Protein AF-A0A352S659-F1 (afdb_monomer_lite)

pLDDT: mean 84.98, std 12.8, range [45.81, 98.12]

Radius of gyration: 32.6 Å; chains: 1; bounding box: 74×32×100 Å

Secondary structure (DSSP, 8-state):
----THHHHHHHHHHHHHHHHHHHHHHHHHHHHHHHHHHHHHHHHHHHHHHHHHHHHHHHHHHHHHHH-SS--TTSGGGS-EEEEEHHHHHGGG-----TT---EEEE----STTS--GGGGEEEEEETTEEEEEE-HHHHHT-

Foldseek 3Di:
DDPDPPPVVVVVVVVVVVVVVVVVVVVVVVVVVVVVVVVVVVVVVVVVVLVVVVVVVLVVQVVVVVVVDPDDDCPGPQQDWFPWDAVPVVVDPPDCPPPPPDRDTDTGHDDDPVVDDDPVLQWDWDQDPVGIDIDGDVVSVVVD

Sequence (144 aa):
MRSRQRGAAVVTALLIVTLAVVVVSGMLWRQQVQIRSIENQRLMAQAQWIERAAVDWARLILRDDQRRSNVDYLGEPWSVPVAETRLSDFLGAGLRTDQAGETSFLSGRILDAQARFNLTNLYQSTSGESGLTISIDPASMQAF

Structure (mmCIF, N/CA/C/O backbone):
data_AF-A0A352S659-F1
#
_entry.id   AF-A0A352S659-F1
#
loop_
_atom_site.group_PDB
_atom_site.id
_atom_site.type_symbol
_atom_site.label_atom_id
_atom_site.label_alt_id
_atom_site.label_comp_id
_atom_site.label_asym_id
_atom_site.label_entity_id
_atom_site.label_seq_id
_atom_site.pdbx_PDB_ins_code
_atom_site.Cartn_x
_atom_site.Cartn_y
_atom_site.Cartn_z
_atom_site.occupancy
_atom_site.B_iso_or_equiv
_atom_site.auth_seq_id
_atom_site.auth_comp_id
_atom_site.auth_asym_id
_atom_site.auth_atom_id
_atom_site.pdbx_PDB_model_num
ATOM 1 N N . MET A 1 1 ? -54.461 0.798 58.843 1.00 45.81 1 MET A N 1
ATOM 2 C CA . MET A 1 1 ? -53.414 -0.239 58.694 1.00 45.81 1 MET A CA 1
ATOM 3 C C . MET A 1 1 ? -52.632 0.042 57.411 1.00 45.81 1 MET A C 1
ATOM 5 O O . MET A 1 1 ? -53.189 -0.119 56.338 1.00 45.81 1 MET A O 1
ATOM 9 N N . ARG A 1 2 ? -51.397 0.563 57.489 1.00 55.66 2 ARG A N 1
ATOM 10 C CA . ARG A 1 2 ? -50.543 0.826 56.311 1.00 55.66 2 ARG A CA 1
ATOM 11 C C . ARG A 1 2 ? -49.492 -0.277 56.226 1.00 55.66 2 ARG A C 1
ATOM 13 O O . ARG A 1 2 ? -48.518 -0.265 56.974 1.00 55.66 2 ARG A O 1
ATOM 20 N N . SER A 1 3 ? -49.729 -1.257 55.359 1.00 56.72 3 SER A N 1
ATOM 21 C CA . SER A 1 3 ? -48.776 -2.327 55.073 1.00 56.72 3 SER A CA 1
ATOM 22 C C . SER A 1 3 ? -47.500 -1.729 54.483 1.00 56.72 3 SER A C 1
ATOM 24 O O . SER A 1 3 ? -47.520 -1.040 53.464 1.00 56.72 3 SER A O 1
ATOM 26 N N . ARG A 1 4 ? -46.380 -1.978 55.156 1.00 60.28 4 ARG A N 1
ATOM 27 C CA . ARG A 1 4 ? -45.036 -1.518 54.805 1.00 60.28 4 ARG A CA 1
ATOM 28 C C . ARG A 1 4 ? -44.600 -2.215 53.504 1.00 60.28 4 ARG A C 1
ATOM 30 O O . ARG A 1 4 ? -44.040 -3.303 53.547 1.00 60.28 4 ARG A O 1
ATOM 37 N N . GLN A 1 5 ? -44.841 -1.592 52.347 1.00 63.59 5 GLN A N 1
ATOM 38 C CA . GLN A 1 5 ? -44.423 -2.068 51.011 1.00 63.59 5 GLN A CA 1
ATOM 39 C C . GLN A 1 5 ? -42.898 -1.961 50.776 1.00 63.59 5 GLN A C 1
ATOM 41 O O . GLN A 1 5 ? -42.434 -1.558 49.714 1.00 63.59 5 GLN A O 1
ATOM 46 N N . ARG A 1 6 ? -42.078 -2.301 51.774 1.00 62.25 6 ARG A N 1
ATOM 47 C CA . ARG A 1 6 ? -40.615 -2.195 51.669 1.00 62.25 6 ARG A CA 1
ATOM 48 C C . ARG A 1 6 ? -39.998 -3.297 50.802 1.00 62.25 6 ARG A C 1
ATOM 50 O O . ARG A 1 6 ? -38.982 -3.048 50.175 1.00 62.25 6 ARG A O 1
ATOM 57 N N . GLY A 1 7 ? -40.618 -4.478 50.727 1.00 70.94 7 GLY A N 1
ATOM 58 C CA . GLY A 1 7 ? -40.111 -5.593 49.915 1.00 70.94 7 GLY A CA 1
ATOM 59 C C . GLY A 1 7 ? -40.293 -5.377 48.411 1.00 70.94 7 GLY A C 1
ATOM 60 O O . GLY A 1 7 ? -39.338 -5.508 47.653 1.00 70.94 7 GLY A O 1
ATOM 61 N N . ALA A 1 8 ? -41.495 -4.973 47.985 1.00 83.25 8 ALA A N 1
ATOM 62 C CA . ALA A 1 8 ? -41.808 -4.771 46.568 1.00 83.25 8 ALA A CA 1
ATOM 63 C C . ALA A 1 8 ? -40.941 -3.675 45.926 1.00 83.25 8 ALA A C 1
ATOM 65 O O . ALA A 1 8 ? -40.411 -3.882 44.840 1.00 83.25 8 ALA A O 1
ATOM 66 N N . ALA A 1 9 ? -40.727 -2.555 46.627 1.00 86.62 9 ALA A N 1
ATOM 67 C CA . ALA A 1 9 ? -39.901 -1.452 46.134 1.00 86.62 9 ALA A CA 1
ATOM 68 C C . ALA A 1 9 ? -38.416 -1.829 45.968 1.00 86.62 9 ALA A C 1
ATOM 70 O O . ALA A 1 9 ? -37.756 -1.363 45.042 1.00 86.62 9 ALA A O 1
ATOM 71 N N . VAL A 1 10 ? -37.881 -2.683 46.850 1.00 88.31 10 VAL A N 1
ATOM 72 C CA . VAL A 1 10 ? -36.492 -3.159 46.745 1.00 88.31 10 VAL A CA 1
ATOM 73 C C . VAL A 1 10 ? -36.340 -4.126 45.572 1.00 88.31 10 VAL A C 1
ATOM 75 O O . VAL A 1 10 ? -35.374 -4.023 44.822 1.00 88.31 10 VAL A O 1
ATOM 78 N N . VAL A 1 11 ? -37.310 -5.022 45.358 1.00 90.06 11 VAL A N 1
ATOM 79 C CA . VAL A 1 11 ? -37.292 -5.953 44.218 1.00 90.06 11 VAL A CA 1
ATOM 80 C C . VAL A 1 11 ? -37.380 -5.200 42.890 1.00 90.06 11 VAL A C 1
ATOM 82 O O . VAL A 1 11 ? -36.592 -5.475 41.989 1.00 90.06 11 VAL A O 1
ATOM 85 N N . THR A 1 12 ? -38.272 -4.212 42.763 1.00 93.62 12 THR A N 1
ATOM 86 C CA . THR A 1 12 ? -38.363 -3.408 41.533 1.00 93.62 12 THR A CA 1
ATOM 87 C C . THR A 1 12 ? -37.095 -2.595 41.291 1.00 93.62 12 THR A C 1
ATOM 89 O O . THR A 1 12 ? -36.631 -2.534 40.156 1.00 93.62 12 THR A O 1
ATOM 92 N N . ALA A 1 13 ? -36.490 -2.026 42.339 1.00 94.25 13 ALA A N 1
ATOM 93 C CA . ALA A 1 13 ? -35.211 -1.331 42.219 1.00 94.25 13 ALA A CA 1
ATOM 94 C C . ALA A 1 13 ? -34.098 -2.269 41.720 1.00 94.25 13 ALA A C 1
ATOM 96 O O . ALA A 1 13 ? -33.389 -1.922 40.779 1.00 94.25 13 ALA A O 1
ATOM 97 N N . LEU A 1 14 ? -33.982 -3.480 42.279 1.00 95.75 14 LEU A N 1
ATOM 98 C CA . LEU A 1 14 ? -32.999 -4.473 41.830 1.00 95.75 14 LEU A CA 1
ATOM 99 C C . LEU A 1 14 ? -33.237 -4.917 40.378 1.00 95.75 14 LEU A C 1
ATOM 101 O O . LEU A 1 14 ? -32.280 -5.062 39.618 1.00 95.75 14 LEU A O 1
ATOM 105 N N . LEU A 1 15 ? -34.492 -5.080 39.957 1.00 96.62 15 LEU A N 1
ATOM 106 C CA . LEU A 1 15 ? -34.823 -5.409 38.566 1.00 96.62 15 LEU A CA 1
ATOM 107 C C . LEU A 1 15 ? -34.443 -4.284 37.594 1.00 96.62 15 LEU A C 1
ATOM 109 O O . LEU A 1 15 ? -33.864 -4.546 36.544 1.00 96.62 15 LEU A O 1
ATOM 113 N N . ILE A 1 16 ? -34.704 -3.025 37.950 1.00 96.75 16 ILE A N 1
ATOM 114 C CA . ILE A 1 16 ? -34.317 -1.874 37.120 1.00 96.75 16 ILE A CA 1
ATOM 115 C C . ILE A 1 16 ? -32.792 -1.769 37.026 1.00 96.75 16 ILE A C 1
ATOM 117 O O . ILE A 1 16 ? -32.258 -1.561 35.939 1.00 96.75 16 ILE A O 1
ATOM 121 N N . VAL A 1 17 ? -32.083 -1.948 38.145 1.00 97.00 17 VAL A N 1
ATOM 122 C CA . VAL A 1 17 ? -30.614 -1.905 38.181 1.00 97.00 17 VAL A CA 1
ATOM 123 C C . VAL A 1 17 ? -30.017 -3.022 37.330 1.00 97.00 17 VAL A C 1
ATOM 125 O O . VAL A 1 17 ? -29.145 -2.758 36.510 1.00 97.00 17 VAL A O 1
ATOM 128 N N . THR A 1 18 ? -30.495 -4.258 37.477 1.00 97.31 18 THR A N 1
ATOM 129 C CA . THR A 1 18 ? -30.001 -5.390 36.675 1.00 97.31 18 THR A CA 1
ATOM 130 C C . THR A 1 18 ? -30.260 -5.182 35.183 1.00 97.31 18 THR A C 1
ATOM 132 O O . THR A 1 18 ? -29.348 -5.384 34.383 1.00 97.31 18 THR A O 1
ATOM 135 N N . LEU A 1 19 ? -31.440 -4.685 34.800 1.00 98.12 19 LEU A N 1
ATOM 136 C CA . LEU A 1 19 ? -31.740 -4.332 33.411 1.00 98.12 19 LEU A CA 1
ATOM 137 C C . LEU A 1 19 ? -30.803 -3.233 32.888 1.00 98.12 19 LEU A C 1
ATOM 139 O O . LEU A 1 19 ? -30.244 -3.365 31.799 1.00 98.12 19 LEU A O 1
ATOM 143 N N . ALA A 1 20 ? -30.594 -2.173 33.672 1.00 97.62 20 ALA A N 1
ATOM 144 C CA . ALA A 1 20 ? -29.680 -1.092 33.317 1.00 97.62 20 ALA A CA 1
ATOM 145 C C . ALA A 1 20 ? -28.247 -1.613 33.122 1.00 97.62 20 ALA A C 1
ATOM 147 O O . ALA A 1 20 ? -27.605 -1.278 32.128 1.00 97.62 20 ALA A O 1
ATOM 148 N N . VAL A 1 21 ? -27.767 -2.488 34.011 1.00 97.50 21 VAL A N 1
ATOM 149 C CA . VAL A 1 21 ? -26.439 -3.112 33.910 1.00 97.50 21 VAL A CA 1
ATOM 150 C C . VAL A 1 21 ? -26.307 -3.945 32.633 1.00 97.50 21 VAL A C 1
ATOM 152 O O . VAL A 1 21 ? -25.300 -3.817 31.939 1.00 97.50 21 VAL A O 1
ATOM 155 N N . VAL A 1 22 ? -27.316 -4.748 32.273 1.00 97.56 22 VAL A N 1
ATOM 156 C CA . VAL A 1 22 ? -27.303 -5.541 31.028 1.00 97.56 22 VAL A CA 1
ATOM 157 C C . VAL A 1 22 ? -27.217 -4.635 29.796 1.00 97.56 22 VAL A C 1
ATOM 159 O O . VAL A 1 22 ? -26.400 -4.876 28.905 1.00 97.56 22 VAL A O 1
ATOM 162 N N . VAL A 1 23 ? -28.013 -3.562 29.753 1.00 97.88 23 VAL A N 1
ATOM 163 C CA . VAL A 1 23 ? -28.008 -2.609 28.631 1.00 97.88 23 VAL A CA 1
ATOM 164 C C . VAL A 1 23 ? -26.658 -1.903 28.510 1.00 97.88 23 VAL A C 1
ATOM 166 O O . VAL A 1 23 ? -26.088 -1.854 27.416 1.00 97.88 23 VAL A O 1
ATOM 169 N N . VAL A 1 24 ? -26.124 -1.394 29.624 1.00 97.88 24 VAL A N 1
ATOM 170 C CA . VAL A 1 24 ? -24.829 -0.699 29.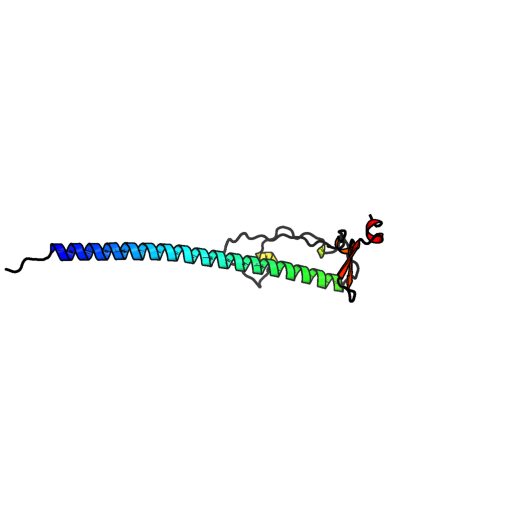658 1.00 97.88 24 VAL A CA 1
ATOM 171 C C . VAL A 1 24 ? -23.694 -1.645 29.265 1.00 97.88 24 VAL A C 1
ATOM 173 O O . VAL A 1 24 ? -22.858 -1.277 28.443 1.00 97.88 24 VAL A O 1
ATOM 176 N N . SER A 1 25 ? -23.691 -2.884 29.764 1.00 97.31 25 SER A N 1
ATOM 177 C CA . SER A 1 25 ? -22.695 -3.896 29.391 1.00 97.31 25 SER A CA 1
ATOM 178 C C . SER A 1 25 ? -22.700 -4.170 27.880 1.00 97.31 25 SER A C 1
ATOM 180 O O . SER A 1 25 ? -21.650 -4.125 27.235 1.00 97.31 25 SER A O 1
ATOM 182 N N . GLY A 1 26 ? -23.885 -4.340 27.280 1.00 97.69 26 GLY A N 1
ATOM 183 C CA . GLY A 1 26 ? -24.018 -4.511 25.831 1.00 97.69 26 GLY A CA 1
ATOM 184 C C . GLY A 1 26 ? -23.581 -3.281 25.023 1.00 97.69 26 GLY A C 1
ATOM 185 O O . GLY A 1 26 ? -23.043 -3.423 23.923 1.00 97.69 26 GLY A O 1
ATOM 186 N N . MET A 1 27 ? -23.782 -2.070 25.552 1.00 97.88 27 MET A N 1
ATOM 187 C CA . MET A 1 27 ? -23.307 -0.832 24.928 1.00 97.88 27 MET A CA 1
ATOM 188 C C . MET A 1 27 ? -21.779 -0.730 24.951 1.00 97.88 27 MET A C 1
ATOM 190 O O . MET A 1 27 ? -21.190 -0.442 23.912 1.00 97.88 27 MET A O 1
ATOM 194 N N . LEU A 1 28 ? -21.140 -1.024 26.087 1.00 97.88 28 LEU A N 1
ATOM 195 C CA . LEU A 1 28 ? -19.680 -0.997 26.218 1.00 97.88 28 LEU A CA 1
ATOM 196 C C . LEU A 1 28 ? -19.006 -2.002 25.276 1.00 97.88 28 LEU A C 1
ATOM 198 O O . LEU A 1 28 ? -18.008 -1.671 24.639 1.00 97.88 28 LEU A O 1
ATOM 202 N N . TRP A 1 29 ? -19.585 -3.196 25.114 1.00 97.12 29 TRP A N 1
ATOM 203 C CA . TRP A 1 29 ? -19.106 -4.168 24.128 1.00 97.12 29 TRP A CA 1
ATOM 204 C C . TRP A 1 29 ? -19.171 -3.615 22.699 1.00 97.12 29 TRP A C 1
ATOM 206 O O . TRP A 1 29 ? -18.182 -3.649 21.966 1.00 97.12 29 TRP A O 1
ATOM 216 N N . ARG A 1 30 ? -20.322 -3.052 22.300 1.00 96.94 30 ARG A N 1
ATOM 217 C CA . ARG A 1 30 ? -20.477 -2.436 20.971 1.00 96.94 30 ARG A CA 1
ATOM 218 C C . ARG A 1 30 ? -19.496 -1.288 20.756 1.00 96.94 30 ARG A C 1
ATOM 220 O O . ARG A 1 30 ? -18.919 -1.196 19.678 1.00 96.94 30 ARG A O 1
ATOM 227 N N . GLN A 1 31 ? -19.270 -0.463 21.775 1.00 97.25 31 GLN A N 1
ATOM 228 C CA . GLN A 1 31 ? -18.296 0.623 21.724 1.00 97.25 31 GLN A CA 1
ATOM 229 C C . GLN A 1 31 ? -16.877 0.089 21.479 1.00 97.25 31 GLN A C 1
ATOM 231 O O . GLN A 1 31 ? -16.175 0.606 20.614 1.00 97.25 31 GLN A O 1
ATOM 236 N N . GLN A 1 32 ? -16.464 -0.978 22.171 1.00 96.88 32 GLN A N 1
ATOM 237 C CA . GLN A 1 32 ? -15.157 -1.607 21.942 1.00 96.88 32 GLN A CA 1
ATOM 238 C C . GLN A 1 32 ? -15.016 -2.151 20.514 1.00 96.88 32 GLN A C 1
ATOM 240 O O . GLN A 1 32 ? -13.983 -1.946 19.877 1.00 96.88 32 GLN A O 1
ATOM 245 N N . VAL A 1 33 ? -16.051 -2.816 19.991 1.00 97.19 33 VAL A N 1
ATOM 246 C CA . VAL A 1 33 ? -16.052 -3.328 18.610 1.00 97.19 33 VAL A CA 1
ATOM 247 C C . VAL A 1 33 ? -15.966 -2.184 17.596 1.00 97.19 33 VAL A C 1
ATOM 249 O O . VAL A 1 33 ? -15.194 -2.268 16.641 1.00 97.19 33 VAL A O 1
ATOM 252 N N . GLN A 1 34 ? -16.708 -1.097 17.815 1.00 97.19 34 GLN A N 1
ATOM 253 C CA . GLN A 1 34 ? -16.671 0.083 16.949 1.00 97.19 34 GLN A CA 1
ATOM 254 C C . GLN A 1 34 ? -15.283 0.729 16.915 1.00 97.19 34 GLN A C 1
ATOM 256 O O . GLN A 1 34 ? -14.779 0.999 15.827 1.00 97.19 34 GLN A O 1
ATOM 261 N N . ILE A 1 35 ? -14.635 0.908 18.069 1.00 97.38 35 ILE A N 1
ATOM 262 C CA . ILE A 1 35 ? -13.277 1.473 18.149 1.00 97.38 35 ILE A CA 1
ATOM 263 C C . ILE A 1 35 ? -12.300 0.647 17.305 1.00 97.38 35 ILE A C 1
ATOM 265 O O . ILE A 1 35 ? -11.638 1.196 16.426 1.00 97.38 35 ILE A O 1
ATOM 269 N N . ARG A 1 36 ? -12.298 -0.682 17.476 1.00 96.12 36 ARG A N 1
ATOM 270 C CA . ARG A 1 36 ? -11.431 -1.580 16.692 1.00 96.12 36 ARG A CA 1
ATOM 271 C C . A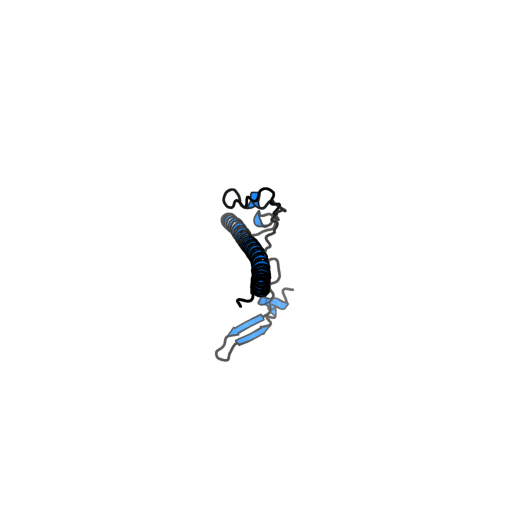RG A 1 36 ? -11.704 -1.493 15.190 1.00 96.12 36 ARG A C 1
ATOM 273 O O . ARG A 1 36 ? -10.784 -1.572 14.383 1.00 96.12 36 ARG A O 1
ATOM 280 N N . SER A 1 37 ? -12.968 -1.331 14.793 1.00 97.12 37 SER A N 1
ATOM 281 C CA . SER A 1 37 ? -13.318 -1.190 13.375 1.00 97.12 37 SER A CA 1
ATOM 282 C C . SER A 1 37 ? -12.767 0.101 12.762 1.00 97.12 37 SER A C 1
ATOM 284 O O . SER A 1 37 ? -12.257 0.067 11.645 1.00 97.12 37 SER A O 1
ATOM 286 N N . ILE A 1 38 ? -12.796 1.208 13.509 1.00 96.69 38 ILE A N 1
ATOM 287 C CA . ILE A 1 38 ? -12.265 2.504 13.073 1.00 96.69 38 ILE A CA 1
ATOM 288 C C . ILE A 1 38 ? -10.738 2.447 12.971 1.00 96.69 38 ILE A C 1
ATOM 290 O O . ILE A 1 38 ? -10.165 2.950 12.006 1.00 96.69 38 ILE A O 1
ATOM 294 N N . GLU A 1 39 ? -10.074 1.799 13.929 1.00 91.38 39 GLU A N 1
ATOM 295 C CA . GLU A 1 39 ? -8.626 1.567 13.885 1.00 91.38 39 GLU A CA 1
ATOM 296 C C . GLU A 1 39 ? -8.230 0.768 12.635 1.00 91.38 39 GLU A C 1
ATOM 298 O O . GLU A 1 39 ? -7.359 1.198 11.879 1.00 91.38 39 GLU A O 1
ATOM 303 N N . ASN A 1 40 ? -8.935 -0.329 12.341 1.00 93.75 40 ASN A N 1
ATOM 304 C CA . ASN A 1 40 ? -8.695 -1.122 11.133 1.00 93.75 40 ASN A CA 1
ATOM 305 C C . ASN A 1 40 ? -8.949 -0.325 9.845 1.00 93.75 40 ASN A C 1
ATOM 307 O O . ASN A 1 40 ? -8.161 -0.405 8.903 1.00 93.75 40 ASN A O 1
ATOM 311 N N . GLN A 1 41 ? -10.025 0.465 9.793 1.00 95.88 41 GLN A N 1
ATOM 312 C CA . GLN A 1 41 ? -10.314 1.336 8.650 1.00 95.88 41 GLN A CA 1
ATOM 313 C C . GLN A 1 41 ? -9.203 2.366 8.431 1.00 95.88 41 GLN A C 1
ATOM 315 O O . GLN A 1 41 ? -8.806 2.612 7.292 1.00 95.88 41 GLN A O 1
ATOM 320 N N . ARG A 1 42 ? -8.665 2.934 9.514 1.00 91.56 42 ARG A N 1
ATOM 321 C CA . ARG A 1 42 ? -7.534 3.859 9.454 1.00 91.56 42 ARG A CA 1
ATOM 322 C C . ARG A 1 42 ? -6.281 3.177 8.901 1.00 91.56 42 ARG A C 1
ATOM 324 O O . ARG A 1 42 ? -5.653 3.747 8.013 1.00 91.56 42 ARG A O 1
ATOM 331 N N . LEU A 1 43 ? -5.940 1.979 9.378 1.00 88.00 43 LEU A N 1
ATOM 332 C CA . LEU A 1 43 ? -4.786 1.217 8.880 1.00 88.00 43 LEU A CA 1
ATOM 333 C C . LEU A 1 43 ? -4.924 0.885 7.386 1.00 88.00 43 LEU A C 1
ATOM 335 O O . LEU A 1 43 ? -3.986 1.073 6.617 1.00 88.00 43 LEU A O 1
ATOM 339 N N . MET A 1 44 ? -6.116 0.475 6.946 1.00 91.75 44 MET A N 1
ATOM 340 C CA . MET A 1 44 ? -6.388 0.208 5.527 1.00 91.75 44 MET A CA 1
ATOM 341 C C . MET A 1 44 ? -6.260 1.466 4.663 1.00 91.75 44 MET A C 1
ATOM 343 O O . MET A 1 44 ? -5.662 1.425 3.589 1.00 91.75 44 MET A O 1
ATOM 347 N N . ALA A 1 45 ? -6.777 2.604 5.133 1.00 91.50 45 ALA A N 1
ATOM 348 C CA . ALA A 1 45 ? -6.640 3.871 4.423 1.00 91.50 45 ALA A CA 1
ATOM 349 C C . ALA A 1 45 ? -5.168 4.304 4.300 1.00 91.50 45 ALA A C 1
ATOM 351 O O . ALA A 1 45 ? -4.771 4.820 3.255 1.00 91.50 45 ALA A O 1
ATOM 352 N N . GLN A 1 46 ? -4.357 4.069 5.337 1.00 87.62 46 GLN A N 1
ATOM 353 C CA . GLN A 1 46 ? -2.916 4.323 5.306 1.00 87.62 46 GLN A CA 1
ATOM 354 C C . GLN A 1 46 ? -2.209 3.424 4.285 1.00 87.62 46 GLN A C 1
ATOM 356 O O . GLN A 1 46 ? -1.468 3.943 3.454 1.00 87.62 46 GLN A O 1
ATOM 361 N N . ALA A 1 47 ? -2.500 2.120 4.269 1.00 87.62 47 ALA A N 1
ATOM 362 C CA . ALA A 1 47 ? -1.942 1.188 3.286 1.00 87.62 47 ALA A CA 1
ATOM 363 C C . ALA A 1 47 ? -2.246 1.625 1.840 1.00 87.62 47 ALA A C 1
ATOM 365 O O . ALA A 1 47 ? -1.336 1.751 1.025 1.00 87.62 47 ALA A O 1
ATOM 366 N N . GLN A 1 48 ? -3.498 1.985 1.542 1.00 91.69 48 GLN A N 1
ATOM 367 C CA . GLN A 1 48 ? -3.894 2.482 0.215 1.00 91.69 48 GLN A CA 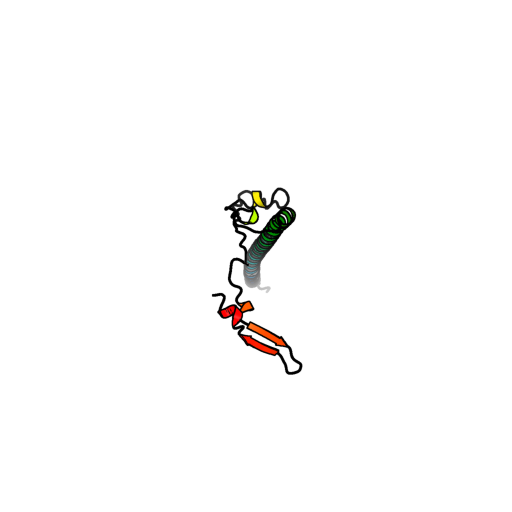1
ATOM 368 C C . GLN A 1 48 ? -3.220 3.809 -0.166 1.00 91.69 48 GLN A C 1
ATOM 370 O O . GLN A 1 48 ? -3.027 4.118 -1.345 1.00 91.69 48 GLN A O 1
ATOM 375 N N . TRP A 1 49 ? -2.924 4.665 0.812 1.00 87.69 49 TRP A N 1
ATOM 376 C CA . TRP A 1 49 ? -2.147 5.883 0.581 1.00 87.69 49 TRP A CA 1
ATOM 377 C C . TRP A 1 49 ? -0.689 5.563 0.243 1.00 87.69 49 TRP A C 1
ATOM 379 O O . TRP A 1 49 ? -0.156 6.134 -0.706 1.00 87.69 49 TRP A O 1
ATOM 389 N N . ILE A 1 50 ? -0.080 4.618 0.961 1.00 87.19 50 ILE A N 1
ATOM 390 C CA . ILE A 1 50 ? 1.296 4.162 0.727 1.00 87.19 50 ILE A CA 1
ATOM 391 C C . ILE A 1 50 ? 1.427 3.490 -0.646 1.00 87.19 50 ILE A C 1
ATOM 393 O O . ILE A 1 50 ? 2.357 3.805 -1.383 1.00 87.19 50 ILE A O 1
ATOM 397 N N . GLU A 1 51 ? 0.476 2.638 -1.039 1.00 89.25 51 GLU A N 1
ATOM 398 C CA . GLU A 1 51 ? 0.452 2.007 -2.369 1.00 89.25 51 GLU A CA 1
ATOM 399 C C . GLU A 1 51 ? 0.452 3.046 -3.498 1.00 89.25 51 GLU A C 1
ATOM 401 O O . GLU A 1 51 ? 1.230 2.950 -4.448 1.00 89.25 51 GLU A O 1
ATOM 406 N N . ARG A 1 52 ? -0.387 4.083 -3.382 1.00 90.81 52 ARG A N 1
ATOM 407 C CA . ARG A 1 52 ? -0.430 5.177 -4.365 1.00 90.81 52 ARG A CA 1
ATOM 408 C C . ARG A 1 52 ? 0.872 5.969 -4.395 1.00 90.81 52 ARG A C 1
ATOM 410 O O . ARG A 1 52 ? 1.390 6.223 -5.479 1.00 90.81 52 ARG A O 1
ATOM 417 N N . ALA A 1 53 ? 1.425 6.294 -3.228 1.00 87.69 53 ALA A N 1
ATOM 418 C CA . ALA A 1 53 ? 2.700 6.996 -3.126 1.00 87.69 53 ALA A CA 1
ATOM 419 C C . ALA A 1 53 ? 3.852 6.198 -3.765 1.00 87.69 53 ALA A C 1
ATOM 421 O O . ALA A 1 53 ? 4.680 6.779 -4.463 1.00 87.69 53 ALA A O 1
ATOM 422 N N . ALA A 1 54 ? 3.878 4.872 -3.595 1.00 89.00 54 ALA A N 1
ATOM 423 C CA . ALA A 1 54 ? 4.872 4.006 -4.227 1.00 89.00 54 ALA A CA 1
ATOM 424 C C . ALA A 1 54 ? 4.781 4.049 -5.764 1.00 89.00 54 ALA A C 1
ATOM 426 O O . ALA A 1 54 ? 5.802 4.150 -6.447 1.00 89.00 54 ALA A O 1
ATOM 427 N N . VAL A 1 55 ? 3.563 4.043 -6.320 1.00 92.38 55 VAL A N 1
ATOM 428 C CA . VAL A 1 55 ? 3.349 4.191 -7.770 1.00 92.38 55 VAL A CA 1
ATOM 429 C C . VAL A 1 55 ? 3.747 5.587 -8.258 1.00 92.38 55 VAL A C 1
ATOM 431 O O . VAL A 1 55 ? 4.360 5.714 -9.317 1.00 92.38 55 VAL A O 1
ATOM 434 N N . ASP A 1 56 ? 3.434 6.642 -7.507 1.00 90.88 56 ASP A N 1
ATOM 435 C CA . ASP A 1 56 ? 3.823 8.011 -7.864 1.00 90.88 56 ASP A CA 1
ATOM 436 C C . ASP A 1 56 ? 5.341 8.205 -7.847 1.00 90.88 56 ASP A C 1
ATOM 438 O O . ASP A 1 56 ? 5.894 8.869 -8.726 1.00 90.88 56 ASP A O 1
ATOM 442 N N . TRP A 1 57 ? 6.030 7.559 -6.910 1.00 88.38 57 TRP A N 1
ATOM 443 C CA . TRP A 1 57 ? 7.485 7.523 -6.880 1.00 88.38 57 TRP A CA 1
ATOM 444 C C . TRP A 1 57 ? 8.069 6.769 -8.084 1.00 88.38 57 TRP A C 1
ATOM 446 O O . TRP A 1 57 ? 8.973 7.280 -8.744 1.00 88.38 57 TRP A O 1
ATOM 456 N N . ALA A 1 58 ? 7.498 5.618 -8.456 1.00 91.94 58 ALA A N 1
ATOM 457 C CA . ALA A 1 58 ? 7.894 4.908 -9.675 1.00 91.94 58 ALA A CA 1
ATOM 458 C C . ALA A 1 58 ? 7.705 5.779 -10.932 1.00 91.94 58 ALA A C 1
ATOM 460 O O . ALA A 1 58 ? 8.587 5.845 -11.786 1.00 91.94 58 ALA A O 1
ATOM 461 N N . ARG A 1 59 ? 6.594 6.524 -11.027 1.00 93.56 59 ARG A N 1
ATOM 462 C CA . ARG A 1 59 ? 6.370 7.489 -12.119 1.00 93.56 59 ARG A CA 1
ATOM 463 C C . ARG A 1 59 ? 7.405 8.606 -12.131 1.00 93.56 59 ARG A C 1
ATOM 465 O O . ARG A 1 59 ? 7.777 9.054 -13.210 1.00 93.56 59 ARG A O 1
ATOM 472 N N . LEU A 1 60 ? 7.833 9.092 -10.967 1.00 92.31 60 LEU A N 1
ATOM 473 C CA . LEU A 1 60 ? 8.871 10.116 -10.881 1.00 92.31 60 LEU A CA 1
ATOM 474 C C . LEU A 1 60 ? 10.196 9.600 -11.452 1.00 92.31 60 LEU A C 1
ATOM 476 O O . LEU A 1 60 ? 10.811 10.311 -12.241 1.00 92.31 60 LEU A O 1
ATOM 480 N N . ILE A 1 61 ? 10.585 8.369 -11.106 1.00 91.00 61 ILE A N 1
ATOM 481 C CA . ILE A 1 61 ? 11.790 7.721 -11.646 1.00 91.00 61 ILE A CA 1
ATOM 482 C C . ILE A 1 61 ? 11.697 7.604 -13.163 1.00 91.00 61 ILE A C 1
ATOM 484 O O . ILE A 1 61 ? 12.583 8.084 -13.858 1.00 91.00 61 ILE A O 1
ATOM 488 N N . LEU A 1 62 ? 10.601 7.042 -13.678 1.00 93.62 62 LEU A N 1
ATOM 489 C CA . LEU A 1 62 ? 10.415 6.860 -15.121 1.00 93.62 62 LEU A CA 1
ATOM 490 C C . LEU A 1 62 ? 10.368 8.197 -15.878 1.00 93.62 62 LEU A C 1
ATOM 492 O O . LEU A 1 62 ? 10.859 8.304 -16.995 1.00 93.62 62 LEU A O 1
ATOM 496 N N . ARG A 1 63 ? 9.810 9.251 -15.271 1.00 94.50 63 ARG A N 1
ATOM 497 C CA . ARG A 1 63 ? 9.822 10.600 -15.859 1.00 94.50 63 ARG A CA 1
ATOM 498 C C . ARG A 1 63 ? 11.210 11.223 -15.890 1.00 94.50 63 ARG A C 1
ATOM 500 O O . ARG A 1 63 ? 11.482 12.006 -16.795 1.00 94.50 63 ARG A O 1
ATOM 507 N N . ASP A 1 64 ? 12.040 10.970 -14.882 1.00 93.50 64 ASP A N 1
ATOM 508 C CA . ASP A 1 64 ? 13.427 11.435 -14.892 1.00 93.50 64 ASP A CA 1
ATOM 509 C C . ASP A 1 64 ? 14.249 10.672 -15.935 1.00 93.50 64 ASP A C 1
ATOM 511 O O . ASP A 1 64 ? 15.016 11.278 -16.676 1.00 93.50 64 ASP A O 1
ATOM 515 N N . ASP A 1 65 ? 14.014 9.367 -16.048 1.00 93.75 65 ASP A N 1
ATOM 516 C CA . ASP A 1 65 ? 14.655 8.483 -17.017 1.00 93.75 65 ASP A CA 1
ATOM 517 C C . ASP A 1 65 ? 14.341 8.885 -18.469 1.00 93.75 65 ASP A C 1
ATOM 519 O O . ASP A 1 65 ? 15.255 9.173 -19.243 1.00 93.75 65 ASP A O 1
ATOM 523 N N . GLN A 1 66 ? 13.060 9.114 -18.786 1.00 93.25 66 GLN A N 1
ATOM 524 C CA . GLN A 1 66 ? 12.607 9.604 -20.097 1.00 93.25 66 GLN A CA 1
ATOM 525 C C . GLN A 1 66 ? 13.243 10.947 -20.506 1.00 93.25 66 GLN A C 1
ATOM 527 O O . GLN A 1 66 ? 13.347 11.276 -21.687 1.00 93.25 66 GLN A O 1
ATOM 532 N N . ARG A 1 67 ? 13.652 11.783 -19.542 1.00 93.38 67 ARG A N 1
ATOM 533 C CA . ARG A 1 67 ? 14.344 13.050 -19.845 1.00 93.38 67 ARG A CA 1
ATOM 534 C C . ARG A 1 67 ? 15.806 12.840 -20.227 1.00 93.38 67 ARG A C 1
ATOM 536 O O . ARG A 1 67 ? 16.392 13.732 -20.839 1.00 93.38 67 ARG A O 1
ATOM 543 N N . ARG A 1 68 ? 16.403 11.717 -19.824 1.00 90.69 68 ARG A N 1
ATOM 544 C CA . ARG A 1 68 ? 17.819 11.388 -20.033 1.00 90.69 68 ARG A CA 1
ATOM 545 C C . ARG A 1 68 ? 18.031 10.502 -21.257 1.00 90.69 68 ARG A C 1
ATOM 547 O O . ARG A 1 68 ? 19.028 10.690 -21.950 1.00 90.69 68 ARG A O 1
ATOM 554 N N . SER A 1 69 ? 17.119 9.566 -21.512 1.00 89.19 69 SER A N 1
ATOM 555 C CA . SER A 1 69 ? 17.206 8.567 -22.581 1.00 89.19 69 SER A CA 1
ATOM 556 C C . SER A 1 69 ? 15.866 8.412 -23.307 1.00 89.19 69 SER A C 1
ATOM 558 O O . SER A 1 69 ? 14.808 8.722 -22.769 1.00 89.19 69 SER A O 1
ATOM 560 N N . ASN A 1 70 ? 15.926 7.935 -24.551 1.00 89.81 70 ASN A N 1
ATOM 561 C CA . ASN A 1 70 ? 14.761 7.515 -25.343 1.00 89.81 70 ASN A CA 1
ATOM 562 C C . ASN A 1 70 ? 14.803 6.007 -25.659 1.00 89.81 70 ASN A C 1
ATOM 564 O O . ASN A 1 70 ? 14.118 5.530 -26.561 1.00 89.81 70 ASN A O 1
ATOM 568 N N . VAL A 1 71 ? 15.695 5.281 -24.991 1.00 90.81 71 VAL A N 1
ATOM 569 C CA . VAL A 1 71 ? 15.870 3.836 -25.107 1.00 90.81 71 VAL A CA 1
ATOM 570 C C . VAL A 1 71 ? 15.794 3.280 -23.701 1.00 90.81 71 VAL A C 1
ATOM 572 O O . VAL A 1 71 ? 16.524 3.780 -22.854 1.00 90.81 71 VAL A O 1
ATOM 575 N N . ASP A 1 72 ? 14.985 2.240 -23.512 1.00 91.81 72 ASP A N 1
ATOM 576 C CA . ASP A 1 72 ? 14.837 1.554 -22.231 1.00 91.81 72 ASP A CA 1
ATOM 577 C C . ASP A 1 72 ? 15.629 0.238 -22.243 1.00 91.81 72 ASP A C 1
ATOM 579 O O . ASP A 1 72 ? 15.554 -0.543 -23.201 1.00 91.81 72 ASP A O 1
ATOM 583 N N . TYR A 1 73 ? 16.395 -0.039 -21.187 1.00 91.44 73 TYR A N 1
ATOM 584 C CA . TYR A 1 73 ? 17.142 -1.290 -21.053 1.00 91.44 73 TYR A CA 1
ATOM 585 C C . TYR A 1 73 ? 17.416 -1.700 -19.598 1.00 91.44 73 TYR A C 1
ATOM 587 O O . TYR A 1 73 ? 17.451 -0.906 -18.659 1.00 91.44 73 TYR A O 1
ATOM 595 N N . LEU A 1 74 ? 17.665 -3.000 -19.406 1.00 91.31 74 LEU A N 1
ATOM 596 C CA . LEU A 1 74 ? 18.083 -3.562 -18.119 1.00 91.31 74 LEU A CA 1
ATOM 597 C C . LEU A 1 74 ? 19.476 -3.027 -17.751 1.00 91.31 74 LEU A C 1
ATOM 599 O O . LEU A 1 74 ? 20.470 -3.377 -18.386 1.00 91.31 74 LEU A O 1
ATOM 603 N N . GLY A 1 75 ? 19.547 -2.179 -16.729 1.00 90.19 75 GLY A N 1
ATOM 604 C CA . GLY A 1 75 ? 20.756 -1.442 -16.343 1.00 90.19 75 GLY A CA 1
ATOM 605 C C . GLY A 1 75 ? 20.468 0.004 -15.942 1.00 90.19 75 GLY A C 1
ATOM 606 O O . GLY A 1 75 ? 21.291 0.640 -15.286 1.00 90.19 75 GLY A O 1
ATOM 607 N N . GLU A 1 76 ? 19.286 0.503 -16.288 1.00 92.88 76 GLU A N 1
ATOM 608 C CA . GLU A 1 76 ? 18.807 1.819 -15.879 1.00 92.88 76 GLU A CA 1
ATOM 609 C C . GLU A 1 76 ? 18.254 1.808 -14.443 1.00 92.88 76 GLU A C 1
ATOM 611 O O . GLU A 1 76 ? 17.855 0.749 -13.938 1.00 92.88 76 GLU A O 1
ATOM 616 N N . PRO A 1 77 ? 18.191 2.969 -13.759 1.00 90.56 77 PRO A N 1
ATOM 617 C CA . PRO A 1 77 ? 17.769 3.053 -12.359 1.00 90.56 77 PRO A CA 1
ATOM 618 C C . PRO A 1 77 ? 16.387 2.456 -12.072 1.00 90.56 77 PRO A C 1
ATOM 620 O O . PRO A 1 77 ? 16.178 1.911 -10.990 1.00 90.56 77 PRO A O 1
ATOM 623 N N . TRP A 1 78 ? 15.454 2.519 -13.028 1.00 92.62 78 TRP A N 1
ATOM 624 C CA . TRP A 1 78 ? 14.117 1.938 -12.874 1.00 92.62 78 TRP A CA 1
ATOM 625 C C . TRP A 1 78 ? 14.146 0.406 -12.760 1.00 92.62 78 TRP A C 1
ATOM 627 O O . TRP A 1 78 ? 13.274 -0.177 -12.118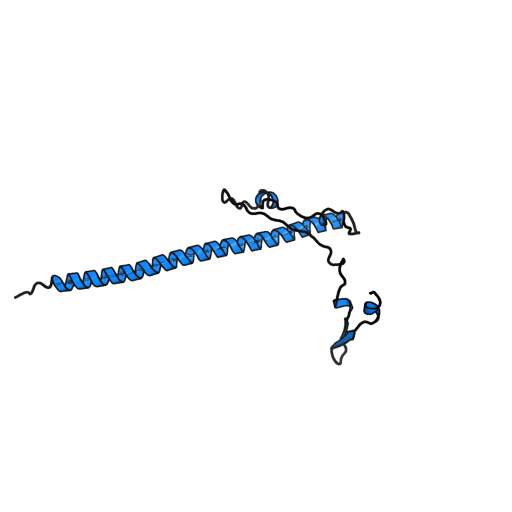 1.00 92.62 78 TRP A O 1
ATOM 637 N N . SER A 1 79 ? 15.146 -0.249 -13.359 1.00 93.50 79 SER A N 1
ATOM 638 C CA . SER A 1 79 ? 15.255 -1.712 -13.414 1.00 93.50 79 SER A CA 1
ATOM 639 C C . SER A 1 79 ? 15.818 -2.331 -12.127 1.00 93.50 79 SER A C 1
ATOM 641 O O . SER A 1 79 ? 15.736 -3.546 -11.932 1.00 93.50 79 SER A O 1
ATOM 643 N N . VAL A 1 80 ? 16.362 -1.508 -11.223 1.00 92.50 80 VAL A N 1
ATOM 644 C CA . VAL A 1 80 ? 16.913 -1.952 -9.938 1.00 92.50 80 VAL A CA 1
ATOM 645 C C . VAL A 1 80 ? 15.767 -2.226 -8.953 1.00 92.50 80 VAL A C 1
ATOM 647 O O . VAL A 1 80 ? 14.984 -1.320 -8.661 1.00 92.50 80 VAL A O 1
ATOM 650 N N . PRO A 1 81 ? 15.647 -3.449 -8.398 1.00 90.12 81 PRO A N 1
ATOM 651 C CA . PRO A 1 81 ? 14.624 -3.747 -7.405 1.00 90.12 81 PRO A CA 1
ATOM 652 C C . PRO A 1 81 ? 14.783 -2.880 -6.156 1.00 90.12 81 PRO A C 1
ATOM 654 O O . PRO A 1 81 ? 15.880 -2.729 -5.615 1.00 90.12 81 PRO A O 1
ATOM 657 N N . VAL A 1 82 ? 13.662 -2.371 -5.655 1.00 86.00 82 VAL A N 1
ATOM 658 C CA . VAL A 1 82 ? 13.606 -1.696 -4.363 1.00 86.00 82 VAL A CA 1
ATOM 659 C C . VAL A 1 82 ? 13.662 -2.777 -3.292 1.00 86.00 82 VAL A C 1
ATOM 661 O O . VAL A 1 82 ? 12.688 -3.506 -3.074 1.00 86.00 82 VAL A O 1
ATOM 664 N N . ALA A 1 83 ? 14.829 -2.903 -2.662 1.00 84.38 83 ALA A N 1
ATOM 665 C CA . ALA A 1 83 ? 15.024 -3.783 -1.520 1.00 84.38 83 ALA A CA 1
ATOM 666 C C . ALA A 1 83 ? 14.061 -3.420 -0.381 1.00 84.38 83 ALA A C 1
ATOM 668 O O . ALA A 1 83 ? 13.514 -2.318 -0.335 1.00 84.38 83 ALA A O 1
ATOM 669 N N . GLU A 1 84 ? 13.870 -4.353 0.548 1.00 83.69 84 GLU A N 1
ATOM 670 C CA . GLU A 1 84 ? 13.056 -4.128 1.735 1.00 83.69 84 GLU A CA 1
ATOM 671 C C . GLU A 1 84 ? 13.644 -2.975 2.561 1.00 83.69 84 GLU A C 1
ATOM 673 O O . GLU A 1 84 ? 14.664 -3.108 3.237 1.00 83.69 84 GLU A O 1
ATOM 678 N N . THR A 1 85 ? 13.017 -1.807 2.447 1.00 83.62 85 THR A N 1
ATOM 679 C CA . THR A 1 85 ? 13.433 -0.570 3.110 1.00 83.62 85 THR A CA 1
ATOM 680 C C . THR A 1 85 ? 12.378 -0.175 4.123 1.00 83.62 85 THR A C 1
ATOM 682 O O . THR A 1 85 ? 11.188 -0.454 3.951 1.00 83.62 85 THR A O 1
ATOM 685 N N . ARG A 1 86 ? 12.803 0.448 5.226 1.00 82.62 86 ARG A N 1
ATOM 686 C CA . ARG A 1 86 ? 11.850 0.946 6.217 1.00 82.62 86 ARG A CA 1
ATOM 687 C C . ARG A 1 86 ? 10.984 2.008 5.558 1.00 82.62 86 ARG A C 1
ATOM 689 O O . ARG A 1 86 ? 11.495 2.922 4.914 1.00 82.62 86 ARG A O 1
ATOM 696 N N . LEU A 1 87 ? 9.676 1.915 5.761 1.00 79.31 87 LEU A N 1
ATOM 697 C CA . LEU A 1 87 ? 8.717 2.850 5.182 1.00 79.31 87 LEU A CA 1
ATOM 698 C C . LEU A 1 87 ? 9.017 4.309 5.581 1.00 79.31 87 LEU A C 1
ATOM 700 O O . LEU A 1 87 ? 8.823 5.221 4.781 1.00 79.31 87 LEU A O 1
ATOM 704 N N . SER A 1 88 ? 9.557 4.525 6.785 1.00 77.44 88 SER A N 1
ATOM 705 C CA . SER A 1 88 ? 10.036 5.830 7.257 1.00 77.44 88 SER A CA 1
ATOM 706 C C . SER A 1 88 ? 11.126 6.436 6.370 1.00 77.44 88 SER A C 1
ATOM 708 O O . SER A 1 88 ? 11.128 7.642 6.135 1.00 77.44 88 SER A O 1
ATOM 710 N N . ASP A 1 89 ? 12.039 5.603 5.869 1.00 78.31 89 ASP A N 1
ATOM 711 C CA . ASP A 1 89 ? 13.169 6.035 5.045 1.00 78.31 89 ASP A CA 1
ATOM 712 C C . ASP A 1 89 ? 12.694 6.344 3.618 1.00 78.31 89 ASP A C 1
ATOM 714 O O . ASP A 1 89 ? 13.199 7.262 2.976 1.00 78.31 89 ASP A O 1
ATOM 718 N N . PHE A 1 90 ? 11.668 5.622 3.152 1.00 76.44 90 PHE A N 1
ATOM 719 C CA . PHE A 1 90 ? 11.045 5.816 1.843 1.00 76.44 90 PHE A CA 1
ATOM 720 C C . PHE A 1 90 ? 10.186 7.090 1.761 1.00 76.44 90 PHE A C 1
ATOM 722 O O . PHE A 1 90 ? 10.249 7.821 0.775 1.00 76.44 90 PHE A O 1
ATOM 729 N N . LEU A 1 91 ? 9.378 7.375 2.789 1.00 73.06 91 LEU A N 1
ATOM 730 C CA . LEU A 1 91 ? 8.442 8.511 2.794 1.00 73.06 91 LEU A CA 1
ATOM 731 C C . LEU A 1 91 ? 9.106 9.861 3.122 1.00 73.06 91 LEU A C 1
ATOM 733 O O . LEU A 1 91 ? 8.514 10.921 2.890 1.00 73.06 91 LEU A O 1
ATOM 737 N N . GLY A 1 92 ? 10.331 9.843 3.654 1.00 65.06 92 GLY A N 1
ATOM 738 C CA . GLY A 1 92 ? 11.048 11.044 4.073 1.00 65.06 92 GLY A CA 1
ATOM 739 C C . GLY A 1 92 ? 10.295 11.863 5.134 1.00 65.06 92 GLY A C 1
ATOM 740 O O . GLY A 1 92 ? 9.329 11.419 5.752 1.00 65.06 92 GLY A O 1
ATOM 741 N N . ALA A 1 93 ? 10.723 13.109 5.356 1.00 55.16 93 ALA A N 1
ATOM 742 C CA . ALA A 1 93 ? 10.177 13.972 6.413 1.00 55.16 93 ALA A CA 1
ATOM 743 C C . ALA A 1 93 ? 8.693 14.377 6.230 1.00 55.16 93 ALA A C 1
ATOM 745 O O . ALA A 1 93 ? 8.120 14.980 7.138 1.00 55.16 93 ALA A O 1
ATOM 746 N N . GLY A 1 94 ? 8.083 14.088 5.072 1.00 53.41 94 GLY A N 1
ATOM 747 C CA . GLY A 1 94 ? 6.745 14.557 4.697 1.00 53.41 94 GLY A CA 1
ATOM 748 C C . GLY A 1 94 ? 5.584 13.694 5.197 1.00 53.41 94 GLY A C 1
ATOM 749 O O . GLY A 1 94 ? 4.474 14.207 5.327 1.00 53.41 94 GLY A O 1
ATOM 750 N N . LEU A 1 95 ? 5.818 12.415 5.509 1.00 54.34 95 LEU A N 1
ATOM 751 C CA . LEU A 1 95 ? 4.768 11.499 5.964 1.00 54.34 95 LEU A CA 1
ATOM 752 C C . LEU A 1 95 ? 5.258 10.680 7.159 1.00 54.34 95 LEU A C 1
ATOM 754 O O . LEU A 1 95 ? 5.654 9.521 7.082 1.00 54.34 95 LEU A O 1
ATOM 758 N N . ARG A 1 96 ? 5.252 11.361 8.293 1.00 53.88 96 ARG A N 1
ATOM 759 C CA . ARG A 1 96 ? 5.601 10.834 9.601 1.00 53.88 96 ARG A CA 1
ATOM 760 C C . ARG A 1 96 ? 4.496 9.900 10.117 1.00 53.88 96 ARG A C 1
ATOM 762 O O . ARG A 1 96 ? 3.485 10.358 10.648 1.00 53.88 96 ARG A O 1
ATOM 769 N N . THR A 1 97 ? 4.654 8.587 9.917 1.00 56.69 97 THR A N 1
ATOM 770 C CA . THR A 1 97 ? 3.819 7.544 10.555 1.00 56.69 97 THR A CA 1
ATOM 771 C C . THR A 1 97 ? 4.359 7.207 11.945 1.00 56.69 97 THR A C 1
ATOM 773 O O . THR A 1 97 ? 4.621 6.058 12.271 1.00 56.69 97 THR A O 1
ATOM 776 N N . ASP A 1 98 ? 4.608 8.234 12.761 1.00 50.44 98 ASP A N 1
ATOM 777 C CA . ASP A 1 98 ? 5.351 8.131 14.023 1.00 50.44 98 ASP A CA 1
ATOM 778 C C . ASP A 1 98 ? 4.507 7.479 15.126 1.00 50.44 98 ASP A C 1
ATOM 780 O O . ASP A 1 98 ? 4.226 8.061 16.173 1.00 50.44 98 ASP A O 1
ATOM 784 N N . GLN A 1 99 ? 4.077 6.243 14.922 1.00 56.00 99 GLN A N 1
ATOM 785 C CA . GLN A 1 99 ? 3.902 5.337 16.038 1.00 56.00 99 GLN A CA 1
ATOM 786 C C . GLN A 1 99 ? 5.307 4.840 16.379 1.00 56.00 99 GLN A C 1
ATOM 788 O O . GLN A 1 99 ? 5.931 4.093 15.626 1.00 56.00 99 GLN A O 1
ATOM 793 N N . ALA A 1 100 ? 5.860 5.336 17.487 1.00 47.62 100 ALA A N 1
ATOM 794 C CA . ALA A 1 100 ? 7.164 4.909 17.975 1.00 47.62 100 ALA A CA 1
ATOM 795 C C . ALA A 1 100 ? 7.205 3.370 18.067 1.00 47.62 100 ALA A C 1
ATOM 797 O O . ALA A 1 100 ? 6.455 2.777 18.837 1.00 47.62 100 ALA A O 1
ATOM 798 N N . GLY A 1 101 ? 8.069 2.734 17.268 1.00 57.19 101 GLY A N 1
ATOM 799 C CA . GLY A 1 101 ? 8.206 1.273 17.211 1.00 57.19 101 GLY A CA 1
ATOM 800 C C . GLY A 1 101 ? 7.516 0.580 16.030 1.00 57.19 101 GLY A C 1
ATOM 801 O O . GLY A 1 101 ? 7.560 -0.646 15.965 1.00 57.19 101 GLY A O 1
ATOM 802 N N . GLU A 1 102 ? 6.920 1.315 15.088 1.00 63.03 102 GLU A N 1
ATOM 803 C CA . GLU A 1 102 ? 6.336 0.721 13.883 1.00 63.03 102 GLU A CA 1
ATOM 804 C C . GLU A 1 102 ? 7.417 0.159 12.934 1.00 63.03 102 GLU A C 1
ATOM 806 O O . GLU A 1 102 ? 8.259 0.881 12.395 1.00 63.03 102 GLU A O 1
ATOM 811 N N . THR A 1 103 ? 7.402 -1.163 12.741 1.00 67.88 103 THR A N 1
ATOM 812 C CA . THR A 1 103 ? 8.274 -1.904 11.816 1.00 67.88 103 THR A CA 1
ATOM 813 C C . THR A 1 103 ? 7.528 -2.193 10.515 1.00 67.88 103 THR A C 1
ATOM 815 O O . THR A 1 103 ? 7.135 -3.329 10.251 1.00 67.88 103 THR A O 1
ATOM 818 N N . SER A 1 104 ? 7.303 -1.152 9.719 1.00 77.94 104 SER A N 1
ATOM 819 C CA . SER A 1 104 ? 6.668 -1.258 8.402 1.00 77.94 104 SER A CA 1
ATOM 820 C C . SER A 1 104 ? 7.742 -1.180 7.320 1.00 77.94 104 SER A C 1
ATOM 822 O O . SER A 1 104 ? 8.556 -0.251 7.311 1.00 77.94 104 SER A O 1
ATOM 824 N N . PHE A 1 105 ? 7.757 -2.156 6.416 1.00 84.75 105 PHE A N 1
ATOM 825 C CA . PHE A 1 105 ? 8.723 -2.241 5.325 1.00 84.75 105 PHE A CA 1
ATOM 826 C C . PHE A 1 105 ? 8.023 -2.157 3.969 1.00 84.75 105 PHE A C 1
ATOM 828 O O . PHE A 1 105 ? 6.885 -2.600 3.817 1.00 84.75 105 PHE A O 1
ATOM 835 N N . LEU A 1 106 ? 8.716 -1.588 2.985 1.00 86.06 106 LEU A N 1
ATOM 836 C CA . LEU A 1 106 ? 8.278 -1.509 1.598 1.00 86.06 106 LEU A CA 1
ATOM 837 C C . LEU A 1 106 ? 9.334 -2.162 0.705 1.00 86.06 106 LEU A C 1
ATOM 839 O O . LEU A 1 106 ? 10.529 -1.910 0.850 1.00 86.06 106 LEU A O 1
ATOM 843 N N . SER A 1 107 ? 8.882 -2.986 -0.233 1.00 90.31 107 SER A N 1
ATOM 844 C CA . SER A 1 107 ? 9.707 -3.552 -1.299 1.00 90.31 107 SER A CA 1
ATOM 845 C C . SER A 1 107 ? 8.924 -3.552 -2.606 1.00 90.31 107 SER A C 1
ATOM 847 O O . SER A 1 107 ? 7.691 -3.490 -2.611 1.00 90.31 107 SER A O 1
ATOM 849 N N . GLY A 1 108 ? 9.629 -3.597 -3.732 1.00 91.44 108 GLY A N 1
ATOM 850 C CA . GLY A 1 108 ? 8.981 -3.569 -5.036 1.00 91.44 108 GLY A CA 1
ATOM 851 C C . GLY A 1 108 ? 9.960 -3.674 -6.192 1.00 91.44 108 GLY A C 1
ATOM 852 O O . GLY A 1 108 ? 11.175 -3.629 -6.022 1.00 91.44 108 GLY A O 1
ATOM 853 N N . ARG A 1 109 ? 9.422 -3.820 -7.400 1.00 93.12 109 ARG A N 1
ATOM 854 C CA . ARG A 1 109 ? 10.202 -3.780 -8.638 1.00 93.12 109 ARG A CA 1
ATOM 855 C C . ARG A 1 109 ? 9.363 -3.188 -9.759 1.00 93.12 109 ARG A C 1
ATOM 857 O O . ARG A 1 109 ? 8.149 -3.393 -9.785 1.00 93.12 109 ARG A O 1
ATOM 864 N N . ILE A 1 110 ? 10.018 -2.513 -10.691 1.00 93.88 110 ILE A N 1
ATOM 865 C CA . ILE A 1 110 ? 9.409 -2.051 -11.936 1.00 93.88 110 ILE A CA 1
ATOM 866 C C . ILE A 1 110 ? 9.801 -3.051 -13.024 1.00 93.88 110 ILE A C 1
ATOM 868 O O . ILE A 1 110 ? 10.914 -3.572 -13.032 1.00 93.88 110 ILE A O 1
ATOM 872 N N . LEU A 1 111 ? 8.857 -3.382 -13.899 1.00 92.94 111 LEU A N 1
ATOM 873 C CA . LEU A 1 111 ? 9.071 -4.296 -15.015 1.00 92.94 111 LEU A CA 1
ATOM 874 C C . LEU A 1 111 ? 8.584 -3.628 -16.287 1.00 92.94 111 LEU A C 1
ATOM 876 O O . LEU A 1 111 ? 7.514 -3.018 -16.285 1.00 92.94 111 LEU A O 1
ATOM 880 N N . ASP A 1 112 ? 9.326 -3.831 -17.367 1.00 93.69 112 ASP A N 1
ATOM 881 C CA . ASP A 1 112 ? 8.847 -3.489 -18.692 1.00 93.69 112 ASP A CA 1
ATOM 882 C C . ASP A 1 112 ? 7.740 -4.470 -19.120 1.00 93.69 112 ASP A C 1
ATOM 884 O O . ASP A 1 112 ? 7.904 -5.695 -19.100 1.00 93.69 112 ASP A O 1
ATOM 888 N N . ALA A 1 113 ? 6.583 -3.922 -19.484 1.00 92.56 113 ALA A N 1
ATOM 889 C CA . ALA A 1 113 ? 5.465 -4.693 -20.006 1.00 92.56 113 ALA A CA 1
ATOM 890 C C . ALA A 1 113 ? 5.698 -5.134 -21.462 1.00 92.56 113 ALA A C 1
ATOM 892 O O . ALA A 1 113 ? 5.153 -6.162 -21.867 1.00 92.56 113 ALA A O 1
ATOM 893 N N . GLN A 1 114 ? 6.509 -4.394 -22.227 1.00 91.00 114 GLN A N 1
ATOM 894 C CA . GLN A 1 114 ? 6.851 -4.697 -23.620 1.00 91.00 114 GLN A CA 1
ATOM 895 C C . GLN A 1 114 ? 7.858 -5.846 -23.748 1.00 91.00 114 GLN A C 1
ATOM 897 O O . GLN A 1 114 ? 7.929 -6.479 -24.798 1.00 91.00 114 GLN A O 1
ATOM 902 N N . ALA A 1 115 ? 8.531 -6.221 -22.658 1.00 91.00 115 ALA A N 1
ATOM 903 C CA . ALA A 1 115 ? 9.331 -7.442 -22.573 1.00 91.00 115 ALA A CA 1
ATOM 904 C C . ALA A 1 115 ? 8.500 -8.742 -22.684 1.00 91.00 115 ALA A C 1
ATOM 906 O O . ALA A 1 115 ? 9.055 -9.842 -22.683 1.00 91.00 115 ALA A O 1
ATOM 907 N N . ARG A 1 116 ? 7.164 -8.647 -22.742 1.00 90.75 116 ARG A N 1
ATOM 908 C CA . ARG A 1 116 ? 6.242 -9.782 -22.870 1.00 90.75 116 ARG A CA 1
ATOM 909 C C . ARG A 1 116 ? 5.452 -9.686 -24.168 1.00 90.75 116 ARG A C 1
ATOM 911 O O . ARG A 1 116 ? 5.096 -8.603 -24.622 1.00 90.75 116 ARG A O 1
ATOM 918 N N . PHE A 1 117 ? 5.099 -10.844 -24.722 1.00 88.19 117 PHE A N 1
ATOM 919 C CA . PHE A 1 117 ? 4.229 -10.899 -25.890 1.00 88.19 117 PHE A CA 1
ATOM 920 C C . PHE A 1 117 ? 2.833 -10.348 -25.562 1.00 88.19 117 PHE A C 1
ATOM 922 O O . PHE A 1 117 ? 2.167 -10.818 -24.633 1.00 88.19 117 PHE A O 1
ATOM 929 N N . ASN A 1 118 ? 2.381 -9.364 -26.340 1.00 89.88 118 ASN A N 1
ATOM 930 C CA . ASN A 1 118 ? 1.061 -8.775 -26.181 1.00 89.88 118 ASN A CA 1
ATOM 931 C C . ASN A 1 118 ? -0.007 -9.623 -26.890 1.00 89.88 118 ASN A C 1
ATOM 933 O O . ASN A 1 118 ? -0.138 -9.584 -28.113 1.00 89.88 118 ASN A O 1
ATOM 937 N N . LEU A 1 119 ? -0.815 -10.346 -26.110 1.00 88.88 119 LEU A N 1
ATOM 938 C CA . LEU A 1 119 ? -1.887 -11.206 -26.623 1.00 88.88 119 LEU A CA 1
ATOM 939 C C . LEU A 1 119 ? -2.970 -10.439 -27.394 1.00 88.88 119 LEU A C 1
ATOM 941 O O . LEU A 1 119 ? -3.663 -11.044 -28.208 1.00 88.88 119 LEU A O 1
ATOM 945 N N . THR A 1 120 ? -3.111 -9.122 -27.197 1.00 89.00 120 THR A N 1
ATOM 946 C CA . THR A 1 120 ? -4.068 -8.336 -27.992 1.00 89.00 120 THR A CA 1
ATOM 947 C C . THR A 1 120 ? -3.657 -8.217 -29.456 1.00 89.00 120 THR A C 1
ATOM 949 O O . THR A 1 120 ? -4.507 -7.931 -30.286 1.00 89.00 120 THR A O 1
ATOM 952 N N . ASN A 1 121 ? -2.391 -8.479 -29.798 1.00 87.62 121 ASN A N 1
ATOM 953 C CA . ASN A 1 121 ? -1.932 -8.497 -31.190 1.00 87.62 121 ASN A CA 1
ATOM 954 C C . ASN A 1 121 ? -2.431 -9.732 -31.965 1.00 87.62 121 ASN A C 1
ATOM 956 O O . ASN A 1 121 ? -2.251 -9.808 -33.177 1.00 87.62 121 ASN A O 1
ATOM 960 N N . LEU A 1 122 ? -3.037 -10.716 -31.289 1.00 87.00 122 LEU A N 1
ATOM 961 C CA . LEU A 1 122 ? -3.534 -11.938 -31.930 1.00 87.00 122 LEU A CA 1
ATOM 962 C C . LEU A 1 122 ? -4.854 -11.737 -32.673 1.00 87.00 122 LEU A C 1
ATOM 964 O O . LEU A 1 122 ? -5.204 -12.561 -33.514 1.00 87.00 122 LEU A O 1
ATOM 968 N N . TYR A 1 123 ? -5.601 -10.678 -32.370 1.00 87.31 123 TYR A N 1
ATOM 969 C CA . TYR A 1 123 ? -6.879 -10.415 -33.014 1.00 87.31 123 TYR A CA 1
ATOM 970 C C . TYR A 1 123 ? -6.940 -8.987 -33.544 1.00 87.31 123 TYR A C 1
ATOM 972 O O . TYR A 1 123 ? -6.422 -8.050 -32.944 1.00 87.31 123 TYR A O 1
ATOM 980 N N . GLN A 1 124 ? -7.624 -8.818 -34.667 1.00 86.25 124 GLN A N 1
ATOM 981 C CA . GLN A 1 124 ? -7.958 -7.521 -35.232 1.00 86.25 124 GLN A CA 1
ATOM 982 C C . GLN A 1 124 ? -9.474 -7.371 -35.229 1.00 86.25 124 GLN A C 1
ATOM 984 O O . GLN A 1 124 ? -10.204 -8.230 -35.729 1.00 86.25 124 GLN A O 1
ATOM 989 N N . SER A 1 125 ? -9.950 -6.274 -34.647 1.00 86.69 125 SER A N 1
ATOM 990 C CA . SER A 1 125 ? -11.354 -5.888 -34.711 1.00 86.69 125 SER A CA 1
ATOM 991 C C . SER A 1 125 ? -11.538 -4.828 -35.789 1.00 86.69 125 SER A C 1
ATOM 993 O O . SER A 1 125 ? -10.977 -3.738 -35.675 1.00 86.69 125 SER A O 1
ATOM 995 N N . THR A 1 126 ? -12.347 -5.118 -36.802 1.00 83.88 126 THR A N 1
ATOM 996 C CA . THR A 1 126 ? -12.794 -4.120 -37.776 1.00 83.88 126 THR A CA 1
ATOM 997 C C . THR A 1 126 ? -14.256 -3.776 -37.510 1.00 83.88 126 THR A C 1
ATOM 999 O O . THR A 1 126 ? -15.111 -4.661 -37.414 1.00 83.88 126 THR A O 1
ATOM 1002 N N . SER A 1 127 ? -14.549 -2.492 -37.308 1.00 81.69 127 SER A N 1
ATOM 1003 C CA . SER A 1 127 ? -15.917 -1.992 -37.153 1.00 81.69 127 SER A CA 1
ATOM 1004 C C . SER A 1 127 ? -16.428 -1.516 -38.508 1.00 81.69 127 SER A C 1
ATOM 1006 O O . SER A 1 127 ? -15.962 -0.496 -39.016 1.00 81.69 127 SER A O 1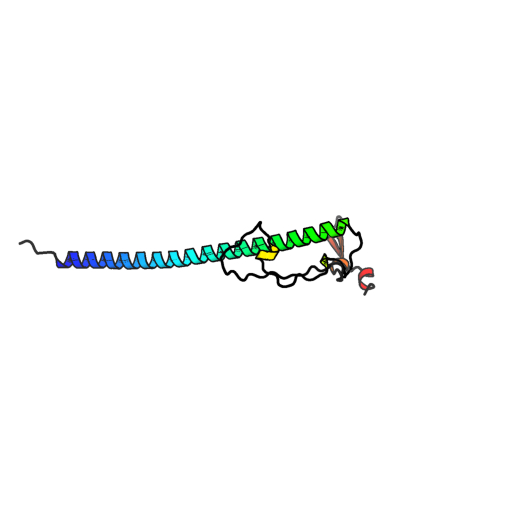
ATOM 1008 N N . GLY A 1 128 ? -17.373 -2.256 -39.087 1.00 81.31 128 GLY A N 1
ATOM 1009 C CA . GLY A 1 128 ? -18.094 -1.867 -40.299 1.00 81.31 128 GLY A CA 1
ATOM 1010 C C . GLY A 1 128 ? -19.530 -1.440 -39.994 1.00 81.31 128 GLY A C 1
ATOM 1011 O O . GLY A 1 128 ? -20.023 -1.645 -38.884 1.00 81.31 128 GLY A O 1
ATOM 1012 N N . GLU A 1 129 ? -20.233 -0.901 -40.994 1.00 75.38 129 GLU A N 1
ATOM 1013 C CA . GLU A 1 129 ? -21.658 -0.526 -40.884 1.00 75.38 129 GLU A CA 1
ATOM 1014 C C . GLU A 1 129 ? -22.556 -1.705 -40.450 1.00 75.38 129 GLU A C 1
ATOM 1016 O O . GLU A 1 129 ? -23.592 -1.502 -39.823 1.00 75.38 129 GLU A O 1
ATOM 1021 N N . SER A 1 130 ? -22.121 -2.943 -40.712 1.00 77.12 130 SER A N 1
ATOM 1022 C CA . SER A 1 130 ? -22.812 -4.192 -40.355 1.00 77.12 130 SER A CA 1
ATOM 1023 C C . SER A 1 130 ? -22.461 -4.752 -38.964 1.00 77.12 130 SER A C 1
ATOM 1025 O O . SER A 1 130 ? -22.969 -5.811 -38.598 1.00 77.12 130 SER A O 1
ATOM 1027 N N . GLY A 1 131 ? -21.592 -4.087 -38.191 1.00 80.94 131 GLY A N 1
ATOM 1028 C CA . GLY A 1 131 ? -21.168 -4.513 -36.851 1.00 80.94 131 GLY A CA 1
ATOM 1029 C C . GLY A 1 131 ? -19.664 -4.786 -36.705 1.00 80.94 131 GLY A C 1
ATOM 1030 O O . GLY A 1 131 ? -18.861 -4.535 -37.606 1.00 80.94 131 GLY A O 1
ATOM 1031 N N . LEU A 1 132 ? -19.272 -5.282 -35.525 1.00 85.94 132 LEU A N 1
ATOM 1032 C CA . LEU A 1 132 ? -17.884 -5.604 -35.178 1.00 85.94 132 LEU A CA 1
ATOM 1033 C C . LEU A 1 132 ? -17.504 -6.988 -35.728 1.00 85.94 132 LEU A C 1
ATOM 1035 O O . LEU A 1 132 ? -18.067 -7.994 -35.303 1.00 85.94 132 LEU A O 1
ATOM 1039 N N . THR A 1 133 ? -16.526 -7.051 -36.630 1.00 84.69 133 THR A N 1
ATOM 1040 C CA . THR A 1 133 ? -15.933 -8.318 -37.088 1.00 84.69 133 THR A CA 1
ATOM 1041 C C . THR A 1 133 ? -14.580 -8.511 -36.409 1.00 84.69 133 THR A C 1
ATOM 1043 O O . THR A 1 133 ? -13.734 -7.619 -36.462 1.00 84.69 133 THR A O 1
ATOM 1046 N N . ILE A 1 134 ? -14.370 -9.662 -35.765 1.00 87.31 134 ILE A N 1
ATOM 1047 C CA . ILE A 1 134 ? -13.104 -10.029 -35.115 1.00 87.31 134 ILE A CA 1
ATOM 1048 C C . ILE A 1 134 ? -12.454 -11.140 -35.940 1.00 87.31 134 ILE A C 1
ATOM 1050 O O . ILE A 1 134 ? -13.061 -12.191 -36.138 1.00 87.31 134 ILE A O 1
ATOM 1054 N N . SER A 1 135 ? -11.228 -10.914 -36.406 1.00 85.12 135 SER A N 1
ATOM 1055 C CA . SER A 1 135 ? -10.414 -11.915 -37.104 1.00 85.12 135 SER A CA 1
ATOM 1056 C C . SER A 1 135 ? -9.120 -12.164 -36.342 1.00 85.12 135 SER A C 1
ATOM 1058 O O . SER A 1 135 ? -8.586 -11.250 -35.717 1.00 85.12 135 SER A O 1
ATOM 1060 N N . ILE A 1 136 ? -8.598 -13.387 -36.416 1.00 85.62 136 ILE A N 1
ATOM 1061 C CA . ILE A 1 136 ? -7.242 -13.693 -35.948 1.00 85.62 136 ILE A CA 1
ATOM 1062 C C . ILE A 1 136 ? -6.255 -13.116 -36.967 1.00 85.62 136 ILE A C 1
ATOM 1064 O O . ILE A 1 136 ? -6.491 -13.226 -38.173 1.00 85.62 136 ILE A O 1
ATOM 1068 N N . ASP A 1 137 ? -5.178 -12.496 -36.494 1.00 80.94 137 ASP A N 1
ATOM 1069 C CA . ASP A 1 137 ? -4.107 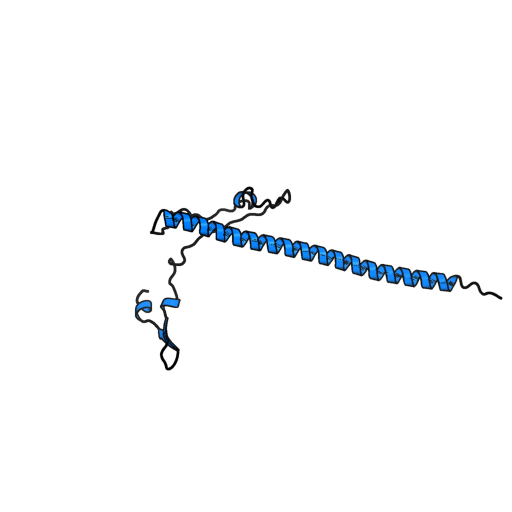-11.984 -37.348 1.00 80.94 137 ASP A CA 1
ATOM 1070 C C . ASP A 1 137 ? -3.079 -13.097 -37.644 1.00 80.94 137 ASP A C 1
ATOM 1072 O O . ASP A 1 137 ? -2.372 -13.551 -36.741 1.00 80.94 137 ASP A O 1
ATOM 1076 N N . PRO A 1 138 ? -2.975 -13.586 -38.894 1.00 77.06 138 PRO A N 1
ATOM 1077 C CA . PRO A 1 138 ? -2.032 -14.642 -39.241 1.00 77.06 138 PRO A CA 1
ATOM 1078 C C . PRO A 1 138 ? -0.567 -14.189 -39.206 1.00 77.06 138 PRO A C 1
ATOM 1080 O O . PRO A 1 138 ? 0.307 -15.035 -39.032 1.00 77.06 138 PRO A O 1
ATOM 1083 N N . ALA A 1 139 ? -0.277 -12.890 -39.341 1.00 77.50 139 ALA A N 1
ATOM 1084 C CA . ALA A 1 139 ? 1.093 -12.383 -39.300 1.00 77.50 139 ALA A CA 1
ATOM 1085 C C . ALA A 1 139 ? 1.654 -12.398 -37.872 1.00 77.50 139 ALA A C 1
ATOM 1087 O O . ALA A 1 139 ? 2.806 -12.777 -37.663 1.00 77.50 139 ALA A O 1
ATOM 1088 N N . SER A 1 140 ? 0.829 -12.063 -36.876 1.00 72.25 140 SER A N 1
ATOM 1089 C CA . SER A 1 140 ? 1.237 -12.121 -35.470 1.00 72.25 140 SER A CA 1
ATOM 1090 C C . SER A 1 140 ? 1.412 -13.555 -34.960 1.00 72.25 140 SER A C 1
ATOM 1092 O O . SER A 1 140 ? 2.218 -13.775 -34.058 1.00 72.25 140 SER A O 1
ATOM 1094 N N . MET A 1 141 ? 0.745 -14.539 -35.577 1.00 69.81 141 MET A N 1
ATOM 1095 C CA . MET A 1 141 ? 0.958 -15.964 -35.291 1.00 69.81 141 MET A CA 1
ATOM 1096 C C . MET A 1 141 ? 2.286 -16.517 -35.833 1.00 69.81 141 MET A C 1
ATOM 1098 O O . MET A 1 141 ? 2.786 -17.487 -35.277 1.00 69.81 141 MET A O 1
ATOM 1102 N N . GLN A 1 142 ? 2.857 -15.929 -36.893 1.00 74.00 142 GLN A N 1
ATOM 1103 C CA . GLN A 1 142 ? 4.152 -16.353 -37.459 1.00 74.00 142 GLN A CA 1
ATOM 1104 C C . GLN A 1 142 ? 5.364 -15.673 -36.809 1.00 74.00 142 GLN A C 1
ATOM 1106 O O . GLN A 1 142 ? 6.499 -16.058 -37.072 1.00 74.00 142 GLN A O 1
ATOM 1111 N N . ALA A 1 143 ? 5.140 -14.652 -35.978 1.00 66.38 143 ALA A N 1
ATOM 1112 C CA . ALA A 1 143 ? 6.194 -13.964 -35.231 1.00 66.38 143 ALA A CA 1
ATOM 1113 C C . ALA A 1 143 ? 6.661 -14.742 -33.978 1.00 66.38 143 ALA A C 1
ATOM 1115 O O . ALA A 1 143 ? 7.437 -14.208 -33.183 1.00 66.38 143 ALA A O 1
ATOM 1116 N N . PHE A 1 144 ? 6.177 -15.976 -33.808 1.00 60.16 144 PHE A N 1
ATOM 1117 C CA . PHE A 1 144 ? 6.527 -16.932 -32.761 1.00 60.16 144 PHE A CA 1
ATOM 1118 C C . PHE A 1 144 ? 7.154 -18.178 -33.393 1.00 60.16 144 PHE A C 1
ATOM 1120 O O . PHE A 1 144 ? 8.153 -18.676 -32.831 1.00 60.16 144 PHE A O 1
#